Protein AF-A0AAW1XX38-F1 (afdb_monomer)

pLDDT: mean 85.13, std 12.2, range [37.0, 96.31]

Radius of gyration: 19.37 Å; Cα contacts (8 Å, |Δi|>4): 72; chains: 1; bounding box: 52×32×51 Å

Sequence (133 aa):
MAPELYMEKVKGMINLITESS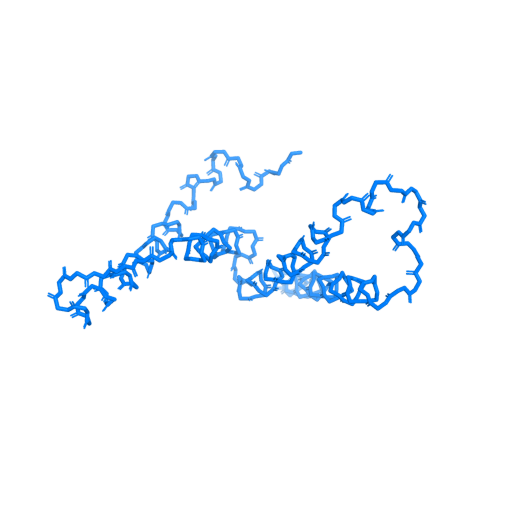NTLVDLWNSKIEAGKGVADIKIDYDMRRFSGDVISRACFGSSYTKGVQIFDKIRQLQEAMGRKAFVTGIPGIRHLPTKSNREAWALENEVASLILQLVKERQATGFGKTYCK

Secondary structure (DSSP, 8-state):
--GGGSHHHHHHTHHHHHHHHHHHHHHHHHHHHHTTT-----HHHHHHHHHHHHHHHHHHGGGHHHHHHHHHHHHHHHHHHHTTHHHHTSTTGGGS--HHHHHHHHHHHHHHHHHHHHHHHHHHHHHHHHS--

Structure (mmCIF, N/CA/C/O backbone):
data_AF-A0AAW1XX38-F1
#
_entry.id   AF-A0AAW1XX38-F1
#
loop_
_atom_site.group_PDB
_atom_site.id
_atom_site.type_symbol
_atom_site.label_atom_id
_atom_site.label_alt_id
_atom_site.label_comp_id
_atom_site.label_asym_id
_atom_site.label_entity_id
_atom_site.label_seq_id
_atom_site.pdbx_PDB_ins_code
_atom_site.Cartn_x
_atom_site.Cartn_y
_atom_site.Cartn_z
_atom_site.occupancy
_atom_site.B_iso_or_equiv
_atom_site.auth_seq_id
_atom_site.auth_comp_id
_atom_site.auth_asym_id
_atom_site.auth_atom_id
_atom_site.pdbx_PDB_model_num
ATOM 1 N N . MET A 1 1 ? -11.887 -15.977 10.851 1.00 51.44 1 MET A N 1
ATOM 2 C CA . MET A 1 1 ? -11.883 -15.820 9.377 1.00 51.44 1 MET A CA 1
ATOM 3 C C . MET A 1 1 ? -12.521 -14.479 9.037 1.00 51.44 1 MET A C 1
ATOM 5 O O . MET A 1 1 ? -13.363 -14.050 9.811 1.00 51.44 1 MET A O 1
ATOM 9 N N . ALA A 1 2 ? -12.062 -13.791 7.985 1.00 66.62 2 ALA A N 1
ATOM 10 C CA . ALA A 1 2 ? -12.401 -12.395 7.669 1.00 66.62 2 ALA A CA 1
ATOM 11 C C . ALA A 1 2 ? -13.831 -12.254 7.092 1.00 66.62 2 ALA A C 1
ATOM 13 O O . ALA A 1 2 ? -14.021 -12.567 5.916 1.00 66.62 2 ALA A O 1
ATOM 14 N N . PRO A 1 3 ? -14.828 -11.776 7.868 1.00 73.94 3 PRO A N 1
ATOM 15 C CA . PRO A 1 3 ? -16.236 -11.768 7.445 1.00 73.94 3 PRO A CA 1
ATOM 16 C C . PRO A 1 3 ? -16.510 -10.837 6.257 1.00 73.94 3 PRO A C 1
ATOM 18 O O . PRO A 1 3 ? -17.406 -11.089 5.458 1.00 73.94 3 PRO A O 1
ATOM 21 N N . GLU A 1 4 ? -15.697 -9.790 6.104 1.00 71.81 4 GLU A N 1
ATOM 22 C CA . GLU A 1 4 ? -15.776 -8.855 4.973 1.00 71.81 4 GLU A CA 1
ATOM 23 C C . GLU A 1 4 ? -15.373 -9.488 3.631 1.00 71.81 4 GLU A C 1
ATOM 25 O O . GLU A 1 4 ? -15.665 -8.933 2.578 1.00 71.81 4 GLU A O 1
ATOM 30 N N . LEU A 1 5 ? -14.740 -10.668 3.645 1.00 70.06 5 LEU A N 1
ATOM 31 C CA . LEU A 1 5 ? -14.330 -11.399 2.440 1.00 70.06 5 LEU A CA 1
ATOM 32 C C . LEU A 1 5 ? -15.266 -12.572 2.102 1.00 70.06 5 LEU A C 1
ATOM 34 O O . LEU A 1 5 ? -14.928 -13.421 1.279 1.00 70.06 5 LEU A O 1
ATOM 38 N N . TYR A 1 6 ? -16.441 -12.655 2.730 1.00 82.88 6 TYR A N 1
ATOM 39 C CA . TYR A 1 6 ? -17.441 -13.672 2.396 1.00 82.88 6 TYR A CA 1
ATOM 40 C C . TYR A 1 6 ? -18.107 -13.382 1.050 1.00 82.88 6 TYR A C 1
ATOM 42 O O . TYR A 1 6 ? -18.266 -12.225 0.670 1.00 82.88 6 TYR A O 1
ATOM 50 N N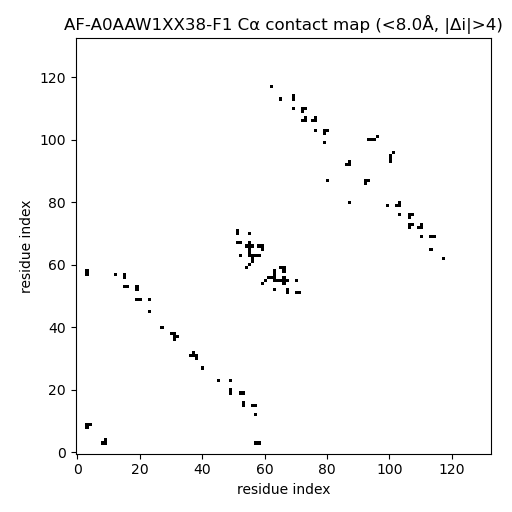 . MET A 1 7 ? -18.548 -14.426 0.337 1.00 79.44 7 MET A N 1
ATOM 51 C CA . MET A 1 7 ? -19.029 -14.284 -1.046 1.00 79.44 7 MET A CA 1
ATOM 52 C C . MET A 1 7 ? -20.160 -13.270 -1.225 1.00 79.44 7 MET A C 1
ATOM 54 O O . MET A 1 7 ? -20.216 -12.612 -2.258 1.00 79.44 7 MET A O 1
ATOM 58 N N . GLU A 1 8 ? -21.043 -13.109 -0.242 1.00 81.00 8 GLU A N 1
ATOM 59 C CA . GLU A 1 8 ? -22.100 -12.092 -0.294 1.00 81.00 8 GLU A CA 1
ATOM 60 C C . GLU A 1 8 ? -21.533 -10.668 -0.295 1.00 81.00 8 GLU A C 1
ATOM 62 O O . GLU A 1 8 ? -21.956 -9.828 -1.088 1.00 81.00 8 GLU A O 1
ATOM 67 N N . LYS A 1 9 ? -20.521 -10.413 0.542 1.00 76.81 9 LYS A N 1
ATOM 68 C CA . LYS A 1 9 ? -19.808 -9.133 0.600 1.00 76.81 9 LYS A CA 1
ATOM 69 C C . LYS A 1 9 ? -18.961 -8.919 -0.650 1.00 76.81 9 LYS A C 1
ATOM 71 O O . LYS A 1 9 ? -19.036 -7.853 -1.252 1.00 76.81 9 LYS A O 1
ATOM 76 N N . VAL A 1 10 ? -18.259 -9.958 -1.106 1.00 75.62 10 VAL A N 1
ATOM 77 C CA . VAL A 1 10 ? -17.448 -9.930 -2.334 1.00 75.62 10 VAL A CA 1
ATOM 78 C C . VAL A 1 10 ? -18.305 -9.626 -3.565 1.00 75.62 10 VAL A C 1
ATOM 80 O O . VAL A 1 10 ? -17.902 -8.812 -4.392 1.00 75.62 10 VAL A O 1
ATOM 83 N N . LYS A 1 11 ? -19.513 -10.199 -3.679 1.00 80.44 11 LYS A N 1
ATOM 84 C CA . LYS A 1 11 ? -20.461 -9.857 -4.758 1.00 80.44 11 LYS A CA 1
ATOM 85 C C . LYS A 1 11 ? -20.812 -8.368 -4.758 1.00 80.44 11 LYS A C 1
ATOM 87 O O . LYS A 1 11 ? -20.850 -7.758 -5.821 1.00 80.44 11 LYS A O 1
ATOM 92 N N . GLY A 1 12 ? -21.004 -7.771 -3.581 1.00 80.31 12 GLY A N 1
ATOM 93 C CA . GLY A 1 12 ? -21.228 -6.328 -3.437 1.00 80.31 12 GLY A CA 1
ATOM 94 C C . GLY A 1 12 ? -20.020 -5.461 -3.820 1.00 80.31 12 GLY A C 1
ATOM 95 O O . GLY A 1 12 ? -20.180 -4.275 -4.092 1.00 80.31 12 GLY A O 1
ATOM 96 N N . MET A 1 13 ? -18.822 -6.044 -3.879 1.00 83.00 13 MET A N 1
ATOM 97 C CA . MET A 1 13 ? -17.573 -5.350 -4.199 1.00 83.00 13 MET A CA 1
ATOM 98 C C . MET A 1 13 ? -17.161 -5.450 -5.673 1.00 83.00 13 MET A C 1
ATOM 100 O O . MET A 1 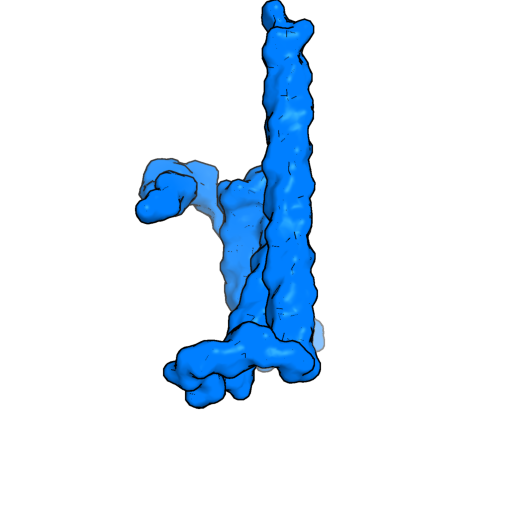13 ? -16.167 -4.833 -6.047 1.00 83.00 13 MET A O 1
ATOM 104 N N . ILE A 1 14 ? -17.896 -6.187 -6.519 1.00 86.38 14 ILE A N 1
ATOM 105 C CA . ILE A 1 14 ? -17.541 -6.398 -7.936 1.00 86.38 14 ILE A CA 1
ATOM 106 C C . ILE A 1 14 ? -17.269 -5.072 -8.651 1.00 86.38 14 ILE A C 1
ATOM 108 O O . ILE A 1 14 ? -16.249 -4.947 -9.315 1.00 86.38 14 ILE A O 1
ATOM 112 N N . ASN A 1 15 ? -18.114 -4.061 -8.440 1.00 88.50 15 ASN A N 1
ATOM 113 C CA . ASN A 1 15 ? -17.938 -2.751 -9.069 1.00 88.50 15 ASN A CA 1
ATOM 114 C C . ASN A 1 15 ? -16.603 -2.090 -8.689 1.00 88.50 15 ASN A C 1
ATOM 116 O O . ASN A 1 15 ? -15.950 -1.502 -9.546 1.00 88.50 15 ASN A O 1
ATOM 120 N N . LEU A 1 16 ? -16.172 -2.225 -7.428 1.00 87.75 16 LEU A N 1
ATOM 121 C CA . LEU A 1 16 ? -14.884 -1.699 -6.964 1.00 87.75 16 LEU A CA 1
ATOM 122 C C . LEU A 1 16 ? -13.726 -2.437 -7.636 1.00 87.75 16 LEU A C 1
ATOM 124 O O . LEU A 1 16 ? -12.773 -1.805 -8.076 1.00 87.75 16 LEU A O 1
ATOM 128 N N . ILE A 1 17 ? -13.828 -3.765 -7.743 1.00 88.94 17 ILE A N 1
ATOM 129 C CA . ILE A 1 17 ? -12.823 -4.594 -8.417 1.00 88.94 17 ILE A CA 1
ATOM 130 C C . ILE A 1 17 ? -12.720 -4.186 -9.888 1.00 88.94 17 ILE A C 1
ATOM 132 O O . ILE A 1 17 ? -11.616 -3.959 -10.375 1.00 88.94 17 ILE A O 1
ATOM 136 N N . THR A 1 18 ? -13.854 -4.036 -10.576 1.00 91.81 18 THR A N 1
ATOM 137 C CA . THR A 1 18 ? -13.907 -3.603 -11.977 1.00 91.81 18 THR A CA 1
ATOM 138 C C . THR A 1 18 ? -13.278 -2.225 -12.170 1.00 91.81 18 THR A C 1
ATOM 140 O O . THR A 1 18 ? -12.477 -2.053 -13.084 1.00 91.81 18 THR A O 1
ATOM 143 N N . GLU A 1 19 ? -13.576 -1.255 -11.304 1.00 89.81 19 GLU A N 1
ATOM 144 C CA . GLU A 1 19 ? -12.987 0.089 -11.377 1.00 89.81 19 GLU A CA 1
ATOM 145 C C . GLU A 1 19 ? -11.457 0.058 -11.205 1.00 89.81 19 GLU A C 1
ATOM 147 O O . GLU A 1 19 ? -10.716 0.647 -12.002 1.00 89.81 19 GLU A O 1
ATOM 152 N N . SER A 1 20 ? -10.967 -0.685 -10.208 1.00 89.31 20 SER A N 1
ATOM 153 C CA . SER A 1 20 ? -9.531 -0.886 -9.996 1.00 89.31 20 SER A CA 1
ATOM 154 C C . SER A 1 20 ? -8.876 -1.609 -11.183 1.00 89.31 20 SER A C 1
ATOM 156 O O . SER A 1 20 ? -7.747 -1.281 -11.553 1.00 89.31 20 SER A O 1
ATOM 158 N N . SER A 1 21 ? -9.567 -2.571 -11.807 1.00 92.69 21 SER A N 1
ATOM 159 C CA . SER A 1 21 ? -9.065 -3.311 -12.972 1.00 92.69 21 SER A CA 1
ATOM 160 C C . SER A 1 21 ? -8.985 -2.432 -14.215 1.00 92.69 21 SER A C 1
ATOM 162 O O . SER A 1 21 ? -7.977 -2.484 -14.914 1.00 92.69 21 SER A O 1
ATOM 164 N N . ASN A 1 22 ? -9.988 -1.586 -14.461 1.00 94.62 22 ASN A N 1
ATOM 165 C CA . ASN A 1 22 ? -9.965 -0.634 -15.573 1.00 94.62 22 ASN A CA 1
ATOM 166 C C . ASN A 1 22 ? -8.776 0.322 -15.442 1.00 94.62 22 ASN A C 1
ATOM 168 O O . ASN A 1 22 ? -8.000 0.461 -16.378 1.00 94.62 22 ASN A O 1
ATOM 172 N N . THR A 1 23 ? -8.538 0.859 -14.239 1.00 92.31 23 THR A N 1
ATOM 173 C CA . THR A 1 23 ? -7.378 1.729 -13.969 1.00 92.31 23 THR A CA 1
ATOM 174 C C . THR A 1 23 ? -6.042 1.042 -14.296 1.00 92.31 23 THR A C 1
ATOM 176 O O . THR A 1 23 ? -5.113 1.675 -14.801 1.00 92.31 23 THR A O 1
ATOM 179 N N . LEU A 1 24 ? -5.921 -0.258 -14.003 1.00 94.44 24 LEU A N 1
ATOM 180 C CA . LEU A 1 24 ? -4.732 -1.048 -14.327 1.00 94.44 24 LEU A CA 1
ATOM 181 C C . LEU A 1 24 ? -4.577 -1.259 -15.842 1.00 94.44 24 LEU A C 1
ATOM 183 O O . LEU A 1 24 ? -3.478 -1.104 -16.373 1.00 94.44 24 LEU A O 1
ATOM 187 N N . VAL A 1 25 ? -5.667 -1.598 -16.531 1.00 95.38 25 VAL A N 1
ATOM 188 C CA . VAL A 1 25 ? -5.680 -1.794 -17.987 1.00 95.38 25 VAL A CA 1
ATOM 189 C C . VAL A 1 25 ? -5.347 -0.492 -18.713 1.00 95.38 25 VAL A C 1
ATOM 191 O O . VAL A 1 25 ? -4.503 -0.501 -19.604 1.00 95.38 25 VAL A O 1
ATOM 194 N N . ASP A 1 26 ? -5.908 0.635 -18.281 1.00 95.50 26 ASP A N 1
ATOM 195 C CA . ASP A 1 26 ? -5.620 1.958 -18.842 1.00 95.50 26 ASP A CA 1
ATOM 196 C C . ASP A 1 26 ? -4.141 2.339 -18.658 1.00 95.50 26 ASP A C 1
ATOM 198 O O . ASP A 1 26 ? -3.489 2.848 -19.576 1.00 95.50 26 ASP A O 1
ATOM 202 N N . LEU A 1 27 ? -3.559 2.019 -17.495 1.00 93.81 27 LEU A N 1
ATOM 203 C CA . LEU A 1 27 ? -2.126 2.193 -17.253 1.00 93.81 27 LEU A CA 1
ATOM 204 C C . LEU A 1 27 ? -1.282 1.364 -18.231 1.00 93.81 27 LEU A C 1
ATOM 206 O O . LEU A 1 27 ? -0.263 1.846 -18.721 1.00 93.81 27 LEU A O 1
ATOM 210 N N . TRP A 1 28 ? -1.663 0.122 -18.514 1.00 95.38 28 TRP A N 1
ATOM 211 C CA . TRP A 1 28 ? -0.931 -0.716 -19.466 1.00 95.38 28 TRP A CA 1
ATOM 212 C C . TRP A 1 28 ? -1.120 -0.261 -20.911 1.00 95.38 28 TRP A C 1
ATOM 214 O O . TRP A 1 28 ? -0.131 -0.175 -21.637 1.00 95.38 28 TRP A O 1
ATOM 224 N N . ASN A 1 29 ? -2.336 0.121 -21.302 1.00 95.25 29 ASN A N 1
ATOM 225 C CA . ASN A 1 29 ? -2.620 0.682 -22.622 1.00 95.25 29 ASN A CA 1
ATOM 226 C C . ASN A 1 29 ? -1.785 1.940 -22.879 1.00 95.25 29 ASN A C 1
ATOM 228 O O . ASN A 1 29 ? -1.112 2.020 -23.903 1.00 95.25 29 ASN A O 1
ATOM 232 N N . SER A 1 30 ? -1.707 2.862 -21.914 1.00 94.94 30 SER A N 1
ATOM 233 C CA . SER A 1 30 ? -0.876 4.068 -22.062 1.00 94.94 30 SER A CA 1
ATOM 234 C C . SER A 1 30 ? 0.621 3.757 -22.214 1.00 94.94 30 SER A C 1
ATOM 236 O O . SER A 1 30 ? 1.311 4.406 -23.002 1.00 94.94 30 SER A O 1
ATOM 238 N N . LYS A 1 31 ? 1.140 2.728 -21.524 1.00 94.00 31 LYS A N 1
ATOM 239 C CA . LYS A 1 31 ? 2.523 2.249 -21.714 1.00 94.00 31 LYS A CA 1
ATOM 240 C C . LYS A 1 31 ? 2.730 1.677 -23.123 1.00 94.00 31 LYS A C 1
ATOM 242 O O . LYS A 1 31 ? 3.763 1.942 -23.735 1.00 94.00 31 LYS A O 1
ATOM 247 N N . ILE A 1 32 ? 1.763 0.916 -23.637 1.00 95.38 32 ILE A N 1
ATOM 248 C CA . ILE A 1 32 ? 1.800 0.320 -24.983 1.00 95.38 32 ILE A CA 1
ATOM 249 C C . ILE A 1 32 ? 1.767 1.406 -26.062 1.00 95.38 32 ILE A C 1
ATOM 251 O O . ILE A 1 32 ? 2.571 1.372 -26.994 1.00 95.38 32 ILE A O 1
ATOM 255 N N . GLU A 1 33 ? 0.880 2.390 -25.926 1.00 94.88 33 GLU A N 1
ATOM 256 C CA . GLU A 1 33 ? 0.775 3.527 -26.845 1.00 94.88 33 GLU A CA 1
ATOM 257 C C . GLU A 1 33 ? 2.077 4.334 -26.882 1.00 94.88 33 GLU A C 1
ATOM 259 O O . GLU A 1 33 ? 2.616 4.596 -27.961 1.00 94.88 33 GLU A O 1
ATOM 264 N N . ALA A 1 34 ? 2.650 4.639 -25.713 1.00 93.12 34 ALA A N 1
ATOM 265 C CA . ALA A 1 34 ? 3.952 5.300 -25.611 1.00 93.12 34 ALA A CA 1
ATOM 266 C C . ALA A 1 34 ? 5.085 4.479 -26.261 1.00 93.12 34 ALA A C 1
ATOM 268 O O . ALA A 1 34 ? 6.022 5.044 -26.827 1.00 93.12 34 ALA A O 1
ATOM 269 N N . GLY A 1 35 ? 4.979 3.148 -26.222 1.00 91.81 35 GLY A N 1
ATOM 270 C CA . GLY A 1 35 ? 5.896 2.198 -26.852 1.00 91.81 35 GLY A CA 1
ATOM 271 C C . GLY A 1 35 ? 5.647 1.939 -28.343 1.00 91.81 35 GLY A C 1
ATOM 272 O O . GLY A 1 35 ? 6.223 1.006 -28.898 1.00 91.81 35 GLY A O 1
ATOM 273 N N . LYS A 1 36 ? 4.806 2.738 -29.018 1.00 91.62 36 LYS A N 1
ATOM 274 C CA . LYS A 1 36 ? 4.428 2.551 -30.436 1.00 91.62 36 LYS A CA 1
ATOM 275 C C . LYS A 1 36 ? 3.757 1.197 -30.714 1.00 91.62 36 LYS A C 1
ATOM 277 O O . LYS A 1 36 ? 3.982 0.590 -31.759 1.00 91.62 36 LYS A O 1
ATOM 282 N N . GLY A 1 37 ? 2.928 0.731 -29.784 1.00 90.06 37 GLY A N 1
ATOM 283 C CA . GLY A 1 37 ? 2.141 -0.497 -29.923 1.00 90.06 37 GLY A CA 1
ATOM 284 C C . GLY A 1 37 ? 2.753 -1.731 -29.260 1.00 90.06 37 GLY A C 1
ATOM 285 O O . GLY A 1 37 ? 2.114 -2.780 -29.259 1.00 90.06 37 GLY A O 1
ATOM 286 N N . VAL A 1 38 ? 3.946 -1.627 -28.659 1.00 90.75 38 VAL A N 1
ATOM 287 C CA . VAL A 1 38 ? 4.572 -2.713 -27.886 1.00 90.75 38 VAL A CA 1
ATOM 288 C C . VAL A 1 38 ? 5.237 -2.143 -26.633 1.00 90.75 38 VAL A C 1
ATOM 290 O O . VAL A 1 38 ? 5.971 -1.163 -26.708 1.00 90.75 38 VAL A O 1
ATOM 293 N N . ALA A 1 39 ? 5.020 -2.775 -25.478 1.00 92.38 39 ALA A N 1
ATOM 294 C CA . ALA A 1 39 ? 5.700 -2.428 -24.233 1.00 92.38 39 ALA A CA 1
ATOM 295 C C . ALA A 1 39 ? 6.080 -3.684 -23.441 1.00 92.38 39 ALA A C 1
ATOM 297 O O . ALA A 1 39 ? 5.297 -4.628 -23.355 1.00 92.38 39 ALA A O 1
ATOM 298 N N . ASP A 1 40 ? 7.264 -3.665 -22.826 1.00 91.44 40 ASP A N 1
ATOM 299 C CA . ASP A 1 40 ? 7.651 -4.637 -21.804 1.00 91.44 40 ASP A CA 1
ATOM 300 C C . ASP A 1 40 ? 7.160 -4.140 -20.435 1.00 91.44 40 ASP A C 1
ATOM 302 O O . ASP A 1 40 ? 7.509 -3.040 -19.989 1.00 91.44 40 ASP A O 1
ATOM 306 N N . ILE A 1 41 ? 6.290 -4.917 -19.788 1.00 89.81 41 ILE A N 1
ATOM 307 C CA . ILE A 1 41 ? 5.597 -4.520 -18.562 1.00 89.81 41 ILE A CA 1
ATOM 308 C C . ILE A 1 41 ? 5.942 -5.493 -17.440 1.00 89.81 41 ILE A C 1
ATOM 310 O O . ILE A 1 41 ? 5.516 -6.648 -17.415 1.00 89.81 41 ILE A O 1
ATOM 314 N N . LYS A 1 42 ? 6.634 -4.985 -16.418 1.00 89.62 42 LYS A N 1
ATOM 315 C CA . LYS A 1 42 ? 6.852 -5.717 -15.169 1.00 89.62 42 LYS A CA 1
ATOM 316 C C . LYS A 1 42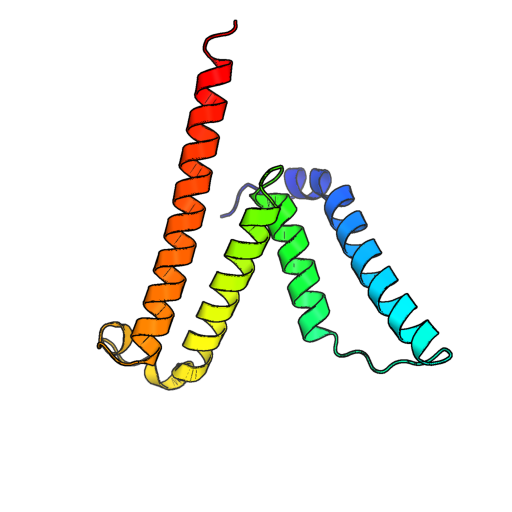 ? 5.572 -5.739 -14.324 1.00 89.62 42 LYS A C 1
ATOM 318 O O . LYS A 1 42 ? 5.308 -4.812 -13.561 1.00 89.62 42 LYS A O 1
ATOM 323 N N . ILE A 1 43 ? 4.815 -6.832 -14.417 1.00 91.94 43 ILE A N 1
ATOM 324 C CA . ILE A 1 43 ? 3.481 -6.954 -13.802 1.00 91.94 43 ILE A CA 1
ATOM 325 C C . ILE A 1 43 ? 3.471 -7.011 -12.266 1.00 91.94 43 ILE A C 1
ATOM 327 O O . ILE A 1 43 ? 2.456 -6.689 -11.661 1.00 91.94 43 ILE A O 1
ATOM 331 N N . ASP A 1 44 ? 4.568 -7.415 -11.614 1.00 90.06 44 ASP A N 1
ATOM 332 C CA . ASP A 1 44 ? 4.582 -7.673 -10.161 1.00 90.06 44 ASP A CA 1
ATOM 333 C C . ASP A 1 44 ? 4.206 -6.429 -9.340 1.00 90.06 44 ASP A C 1
ATOM 335 O O . ASP A 1 44 ? 3.362 -6.498 -8.446 1.00 90.06 44 ASP A O 1
ATOM 339 N N . TYR A 1 45 ? 4.780 -5.270 -9.675 1.00 87.44 45 TYR A N 1
ATOM 340 C CA . TYR A 1 45 ? 4.462 -4.022 -8.982 1.00 87.44 45 TYR A CA 1
ATOM 341 C C . TYR A 1 45 ? 3.007 -3.603 -9.222 1.00 87.44 45 TYR A C 1
ATOM 343 O O . TYR A 1 45 ? 2.299 -3.256 -8.275 1.00 87.44 45 TYR A O 1
ATOM 351 N N . ASP A 1 46 ? 2.561 -3.686 -10.474 1.00 91.25 46 ASP A N 1
ATOM 352 C CA . ASP A 1 46 ? 1.233 -3.252 -10.894 1.00 91.25 46 ASP A CA 1
ATOM 353 C C . ASP A 1 46 ? 0.132 -4.140 -10.271 1.00 91.25 46 ASP A C 1
ATOM 355 O O . ASP A 1 46 ? -0.845 -3.624 -9.727 1.00 91.25 46 ASP A O 1
ATOM 359 N N . MET A 1 47 ? 0.333 -5.461 -10.216 1.00 92.31 47 MET A N 1
ATOM 360 C CA . MET A 1 47 ? -0.592 -6.409 -9.574 1.00 92.31 47 MET A CA 1
ATOM 361 C C . MET A 1 47 ? -0.637 -6.255 -8.051 1.00 92.31 47 MET A C 1
ATOM 363 O O . MET A 1 47 ? -1.710 -6.356 -7.444 1.00 92.31 47 MET A O 1
ATOM 367 N N . ARG A 1 48 ? 0.507 -5.972 -7.411 1.00 89.75 48 ARG A N 1
ATOM 368 C CA . ARG A 1 48 ? 0.548 -5.650 -5.974 1.00 89.75 48 ARG A CA 1
ATOM 369 C C . ARG A 1 48 ? -0.211 -4.362 -5.676 1.00 89.75 48 ARG A C 1
ATOM 371 O O . ARG A 1 48 ? -0.966 -4.322 -4.706 1.00 89.75 48 ARG A O 1
ATOM 378 N N . ARG A 1 49 ? -0.041 -3.330 -6.508 1.00 89.44 49 ARG A N 1
ATOM 379 C CA . ARG A 1 49 ? -0.768 -2.061 -6.380 1.00 89.44 49 ARG A CA 1
ATOM 380 C C . ARG A 1 49 ? -2.272 -2.255 -6.574 1.00 89.44 49 ARG A C 1
ATOM 382 O O . ARG A 1 49 ? -3.040 -1.770 -5.751 1.00 89.44 49 ARG A O 1
ATOM 389 N N . PHE A 1 50 ? -2.678 -2.996 -7.604 1.00 91.81 50 PHE A N 1
ATOM 390 C CA . PHE A 1 50 ? -4.079 -3.332 -7.867 1.00 91.81 50 PHE A CA 1
ATOM 391 C C . PHE A 1 50 ? -4.723 -4.059 -6.680 1.00 91.81 50 PHE A C 1
ATOM 393 O O . PHE A 1 50 ? -5.761 -3.632 -6.180 1.00 91.81 50 PHE A O 1
ATOM 400 N N . SER A 1 51 ? -4.070 -5.102 -6.164 1.00 90.44 51 SER A N 1
ATOM 401 C CA . SER A 1 51 ? -4.576 -5.854 -5.009 1.00 90.44 51 SER A CA 1
ATOM 402 C C . SER A 1 51 ? -4.689 -4.971 -3.763 1.00 90.44 51 SER A C 1
ATOM 404 O O . SER A 1 51 ? -5.673 -5.053 -3.029 1.00 90.44 51 SER A O 1
ATOM 406 N N . GLY A 1 52 ? -3.704 -4.093 -3.545 1.00 90.06 52 GLY A N 1
ATOM 407 C CA . GLY A 1 52 ? -3.724 -3.113 -2.464 1.00 90.06 52 GLY A CA 1
ATOM 408 C C . GLY A 1 52 ? -4.893 -2.134 -2.574 1.00 90.06 52 GLY A C 1
ATOM 409 O O . GLY A 1 52 ? -5.544 -1.870 -1.567 1.00 90.06 52 GLY A O 1
ATOM 410 N N . ASP A 1 53 ? -5.206 -1.642 -3.775 1.00 89.75 53 ASP A N 1
ATOM 411 C CA . ASP A 1 53 ? -6.352 -0.754 -4.015 1.00 89.75 53 ASP A CA 1
ATOM 412 C C . ASP A 1 53 ? -7.685 -1.467 -3.745 1.00 89.75 53 ASP A C 1
ATOM 414 O O . ASP A 1 53 ? -8.510 -0.963 -2.981 1.00 89.75 53 ASP A O 1
ATOM 418 N N . VAL A 1 54 ? -7.850 -2.689 -4.264 1.00 89.25 54 VAL A N 1
ATOM 419 C CA . VAL A 1 54 ? -9.050 -3.510 -4.035 1.00 89.25 54 VAL A CA 1
ATOM 420 C C . VAL A 1 54 ? -9.262 -3.766 -2.544 1.00 89.25 54 VAL A C 1
ATOM 422 O O . VAL A 1 54 ? -10.339 -3.480 -2.022 1.00 89.25 54 VAL A O 1
ATOM 425 N N . ILE A 1 55 ? -8.240 -4.252 -1.830 1.00 87.12 55 ILE A N 1
ATOM 426 C CA . ILE A 1 55 ? -8.322 -4.513 -0.383 1.00 87.12 55 ILE A CA 1
ATOM 427 C C . ILE A 1 55 ? -8.594 -3.214 0.383 1.00 87.12 55 ILE A C 1
ATOM 429 O O . ILE A 1 55 ? -9.359 -3.209 1.349 1.00 87.12 55 ILE A O 1
ATOM 433 N N . SER A 1 56 ? -8.003 -2.100 -0.048 1.00 89.62 56 SER A N 1
ATOM 434 C CA . SER A 1 56 ? -8.198 -0.809 0.610 1.00 89.62 56 SER A CA 1
ATOM 435 C C . SER A 1 56 ? -9.639 -0.323 0.487 1.00 89.62 56 SER A C 1
ATOM 437 O O . SER A 1 56 ? -10.252 0.057 1.486 1.00 89.62 56 SER A O 1
ATOM 439 N N . ARG A 1 57 ? -10.213 -0.390 -0.715 1.00 87.06 57 ARG A N 1
ATOM 440 C CA . ARG A 1 57 ? -11.618 -0.044 -0.970 1.00 87.06 57 ARG A CA 1
ATOM 441 C C . ARG A 1 57 ? -12.569 -0.995 -0.238 1.00 87.06 57 ARG A C 1
ATOM 443 O O . ARG A 1 57 ? -13.531 -0.534 0.370 1.00 87.06 57 ARG A O 1
ATOM 450 N N . ALA A 1 58 ? -12.252 -2.289 -0.218 1.00 83.50 58 ALA A N 1
ATOM 451 C CA . ALA A 1 58 ? -13.021 -3.327 0.467 1.00 83.50 58 ALA A CA 1
ATOM 452 C C . ALA A 1 58 ? -13.103 -3.123 1.986 1.00 83.50 58 ALA A C 1
ATOM 454 O O . ALA A 1 58 ? -14.184 -3.066 2.564 1.00 83.50 58 ALA A O 1
ATOM 455 N N . CYS A 1 59 ? -11.944 -3.020 2.640 1.00 81.12 59 CYS A N 1
ATOM 456 C CA . CYS A 1 59 ? -11.839 -3.052 4.098 1.00 81.12 59 CYS A CA 1
ATOM 457 C C . CYS A 1 59 ? -12.020 -1.667 4.738 1.00 81.12 59 CYS A C 1
ATOM 459 O O . CYS A 1 59 ? -12.414 -1.555 5.906 1.00 81.12 59 CYS A O 1
ATOM 461 N N . PHE A 1 60 ? -11.700 -0.597 4.002 1.00 83.25 60 PHE A N 1
ATOM 462 C CA . PHE A 1 60 ? -11.687 0.761 4.544 1.00 83.25 60 PHE A CA 1
ATOM 463 C C . PHE A 1 60 ? -12.755 1.681 3.949 1.00 83.25 60 PHE A C 1
ATOM 465 O O . PHE A 1 60 ? -13.011 2.727 4.549 1.00 83.25 60 PHE A O 1
ATOM 472 N N . GLY A 1 61 ? -13.427 1.291 2.859 1.00 83.75 61 GLY A N 1
ATOM 473 C CA . GLY A 1 61 ? -14.555 2.029 2.285 1.00 83.75 61 GLY A CA 1
ATOM 474 C C . GLY A 1 61 ? -14.200 3.487 1.988 1.00 83.75 61 GLY A C 1
ATOM 475 O O . GLY A 1 61 ? -13.247 3.769 1.269 1.00 83.75 61 GLY A O 1
ATOM 476 N N . SER A 1 62 ? -14.918 4.435 2.595 1.00 84.75 62 SER A N 1
ATOM 477 C CA . SER A 1 62 ? -14.651 5.876 2.443 1.00 84.75 62 SER A CA 1
ATOM 478 C C . SER A 1 62 ? -13.265 6.316 2.930 1.00 84.75 62 SER A C 1
ATOM 480 O O . SER A 1 62 ? -12.785 7.375 2.537 1.00 84.75 62 SER A O 1
ATOM 482 N N . SER A 1 63 ? -12.591 5.506 3.747 1.00 87.44 63 SER A N 1
ATOM 483 C CA . SER A 1 63 ? -11.225 5.753 4.215 1.00 87.44 63 SER A CA 1
ATOM 484 C C . SER A 1 63 ? -10.168 4.968 3.424 1.00 87.44 63 SER A C 1
ATOM 486 O O . SER A 1 63 ? -9.073 4.729 3.939 1.00 87.44 63 SER A O 1
ATOM 488 N N . TYR A 1 64 ? -10.467 4.550 2.185 1.00 87.88 64 TYR A N 1
ATOM 489 C CA . TYR A 1 64 ? -9.565 3.730 1.362 1.00 87.88 64 TYR A CA 1
ATOM 490 C C . TYR A 1 64 ? -8.175 4.346 1.174 1.00 87.88 64 TYR A C 1
ATOM 492 O O . TYR A 1 64 ? -7.195 3.613 1.184 1.00 87.88 64 TYR A O 1
ATOM 500 N N . THR A 1 65 ? -8.046 5.672 1.088 1.00 90.06 65 THR A N 1
ATOM 501 C CA . THR A 1 65 ? -6.743 6.349 0.942 1.00 90.06 65 THR A CA 1
ATOM 502 C C . THR A 1 65 ? -5.795 6.062 2.109 1.00 90.06 65 THR A C 1
ATOM 504 O O . THR A 1 65 ? -4.591 5.902 1.908 1.00 90.06 65 THR A O 1
ATOM 507 N N . LYS A 1 66 ? -6.327 5.933 3.329 1.00 90.69 66 LYS A N 1
ATOM 508 C CA . LYS A 1 66 ? -5.567 5.486 4.505 1.00 90.69 66 LYS A CA 1
ATOM 509 C C . LYS A 1 66 ? -5.307 3.984 4.472 1.00 90.69 66 LYS A C 1
ATOM 511 O O . LYS A 1 66 ? -4.234 3.552 4.876 1.00 90.69 66 LYS A O 1
ATOM 516 N N . GLY A 1 67 ? -6.251 3.204 3.945 1.00 90.88 67 GLY A N 1
ATOM 517 C CA . GLY A 1 67 ? -6.060 1.780 3.662 1.00 90.88 67 GLY A CA 1
ATOM 518 C C . GLY A 1 67 ? -4.862 1.523 2.744 1.00 90.88 67 GLY A C 1
ATOM 519 O O . GLY A 1 67 ? -4.019 0.689 3.067 1.00 90.88 67 GLY A O 1
ATOM 520 N N . VAL A 1 68 ? -4.724 2.315 1.675 1.00 91.31 68 VAL A N 1
ATOM 521 C CA . VAL A 1 68 ? -3.600 2.234 0.729 1.00 91.31 68 VAL A CA 1
ATOM 522 C C . VAL A 1 68 ? -2.278 2.494 1.451 1.00 91.31 68 VAL A C 1
ATOM 524 O O . VAL A 1 68 ? -1.325 1.736 1.284 1.00 9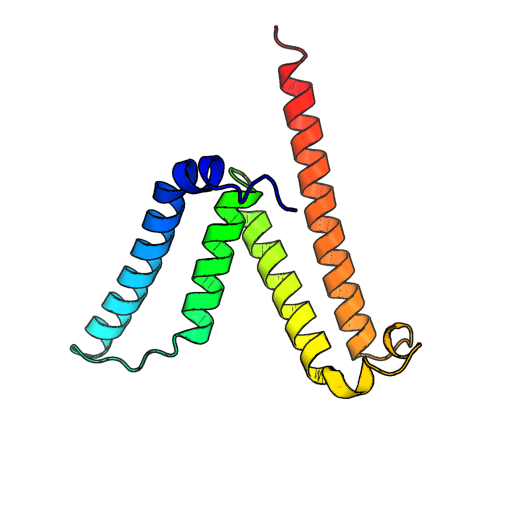1.31 68 VAL A O 1
ATOM 527 N N . GLN A 1 69 ? -2.229 3.517 2.311 1.00 93.12 69 GLN A N 1
ATOM 528 C CA . GLN A 1 69 ? -1.042 3.827 3.118 1.00 93.12 69 GLN A CA 1
ATOM 529 C C . GLN A 1 69 ? -0.698 2.708 4.108 1.00 93.12 69 GLN A C 1
ATOM 531 O O . GLN A 1 69 ? 0.473 2.370 4.274 1.00 93.12 69 GLN A O 1
ATOM 536 N N . ILE A 1 70 ? -1.703 2.115 4.758 1.00 93.88 70 ILE A N 1
ATOM 537 C CA . ILE A 1 70 ? -1.511 0.978 5.666 1.00 93.88 70 ILE A CA 1
ATOM 538 C C . ILE A 1 70 ? -0.942 -0.217 4.900 1.00 93.88 70 ILE A C 1
ATOM 540 O O . ILE A 1 70 ? 0.041 -0.811 5.341 1.00 93.88 70 ILE A O 1
ATOM 544 N N . PHE A 1 71 ? -1.526 -0.558 3.750 1.00 91.94 71 PHE A N 1
ATOM 545 C CA . PHE A 1 71 ? -1.087 -1.692 2.943 1.00 91.94 71 PHE A CA 1
ATOM 546 C C . PHE A 1 71 ? 0.349 -1.510 2.436 1.00 91.94 71 PHE A C 1
ATOM 548 O O . PHE A 1 71 ? 1.144 -2.449 2.497 1.00 91.94 71 PHE A O 1
ATOM 555 N N . ASP A 1 72 ? 0.714 -0.298 2.015 1.00 91.62 72 ASP A N 1
ATOM 556 C CA . ASP A 1 72 ? 2.081 0.024 1.602 1.00 91.62 72 ASP A CA 1
ATOM 557 C C . ASP A 1 72 ? 3.092 -0.149 2.750 1.00 91.62 72 ASP A C 1
ATOM 559 O O . ASP A 1 72 ? 4.119 -0.809 2.584 1.00 91.62 72 ASP A O 1
ATOM 563 N N . LYS A 1 73 ? 2.777 0.334 3.958 1.00 93.94 73 LYS A N 1
ATOM 564 C CA . LYS A 1 73 ? 3.650 0.148 5.132 1.00 93.94 73 LYS A CA 1
ATOM 565 C C . LYS A 1 73 ? 3.762 -1.313 5.565 1.00 93.94 73 LYS A C 1
ATOM 567 O O . LYS A 1 73 ? 4.859 -1.772 5.881 1.00 93.94 73 LYS A O 1
ATOM 572 N N . ILE A 1 74 ? 2.659 -2.068 5.533 1.00 93.06 74 ILE A N 1
ATOM 573 C CA . ILE A 1 74 ? 2.671 -3.519 5.789 1.00 93.06 74 ILE A CA 1
ATOM 574 C C . ILE A 1 74 ? 3.577 -4.224 4.777 1.00 93.06 74 ILE A C 1
ATOM 576 O O . ILE A 1 74 ? 4.346 -5.108 5.154 1.00 93.06 74 ILE A O 1
ATOM 580 N N . ARG A 1 75 ? 3.539 -3.821 3.506 1.00 90.50 75 ARG A N 1
ATOM 581 C CA . ARG A 1 75 ? 4.424 -4.366 2.475 1.00 90.50 75 ARG A CA 1
ATOM 582 C C . ARG A 1 75 ? 5.891 -4.054 2.766 1.00 90.50 75 ARG A C 1
ATOM 584 O O . ARG A 1 75 ? 6.713 -4.966 2.725 1.00 90.50 75 ARG A O 1
ATOM 591 N N . GLN A 1 76 ? 6.226 -2.806 3.089 1.00 92.06 76 GLN A N 1
ATOM 592 C CA . GLN A 1 76 ? 7.597 -2.432 3.458 1.00 92.06 76 GLN A CA 1
ATOM 593 C C . GLN A 1 76 ? 8.096 -3.258 4.653 1.00 92.06 76 GLN A C 1
ATOM 595 O O . GLN A 1 76 ? 9.239 -3.725 4.664 1.00 92.06 76 GLN A O 1
ATOM 600 N N . LEU A 1 77 ? 7.217 -3.512 5.627 1.00 91.56 77 LEU A N 1
ATOM 601 C CA . LEU A 1 77 ? 7.508 -4.371 6.771 1.00 91.56 77 LEU A CA 1
ATOM 602 C C . LEU A 1 77 ? 7.754 -5.824 6.335 1.00 91.56 77 LEU A C 1
ATOM 604 O O . LEU A 1 77 ? 8.753 -6.420 6.735 1.00 91.56 77 LEU A O 1
ATOM 608 N N . GLN A 1 78 ? 6.902 -6.388 5.475 1.00 89.62 78 GLN A N 1
ATOM 609 C CA . GLN A 1 78 ? 7.081 -7.734 4.917 1.00 89.62 78 GLN A CA 1
ATOM 610 C C . GLN A 1 78 ? 8.394 -7.870 4.136 1.00 89.62 78 GLN A C 1
ATOM 612 O O . GLN A 1 78 ? 9.100 -8.861 4.304 1.00 89.62 78 GLN A O 1
ATOM 617 N N . GLU A 1 79 ? 8.768 -6.875 3.332 1.00 88.50 79 GLU A N 1
ATOM 618 C CA . GLU A 1 79 ? 10.034 -6.859 2.589 1.00 88.50 79 GLU A CA 1
ATOM 619 C C . GLU A 1 79 ? 11.247 -6.741 3.535 1.00 88.50 79 GLU A C 1
ATOM 621 O O . GLU A 1 79 ? 12.272 -7.404 3.342 1.00 88.50 79 GLU A O 1
ATOM 626 N N . ALA A 1 80 ? 11.146 -5.943 4.602 1.00 85.19 80 ALA A N 1
ATOM 627 C CA . ALA A 1 80 ? 12.172 -5.857 5.642 1.00 85.19 80 ALA A CA 1
ATOM 628 C C . ALA A 1 80 ? 12.340 -7.173 6.420 1.00 85.19 80 ALA A C 1
ATOM 630 O O . ALA A 1 80 ? 13.472 -7.580 6.695 1.00 85.19 80 ALA A O 1
ATOM 631 N N . MET A 1 81 ? 11.241 -7.860 6.734 1.00 83.19 81 MET A N 1
ATOM 632 C CA . MET A 1 81 ? 11.267 -9.166 7.399 1.00 83.19 81 MET A CA 1
ATOM 633 C C . MET A 1 81 ? 11.756 -10.278 6.465 1.00 83.19 81 MET A C 1
ATOM 635 O O . MET A 1 81 ? 12.568 -11.103 6.875 1.00 83.19 81 MET A O 1
ATOM 639 N N . GLY A 1 82 ? 11.334 -10.271 5.198 1.00 83.31 82 GLY A N 1
ATOM 640 C CA . GLY A 1 82 ? 11.721 -11.265 4.194 1.00 83.31 82 GLY A CA 1
ATOM 641 C C . GLY A 1 82 ? 13.225 -11.277 3.915 1.00 83.31 82 GLY A C 1
ATOM 642 O O . GLY A 1 82 ? 13.824 -12.346 3.825 1.00 83.31 82 GLY A O 1
ATOM 643 N N . ARG A 1 83 ? 13.876 -10.103 3.911 1.00 79.50 83 ARG A N 1
ATOM 644 C CA . ARG A 1 83 ? 15.350 -9.984 3.835 1.00 79.50 83 ARG A CA 1
ATOM 645 C C . ARG A 1 83 ? 16.084 -10.694 4.977 1.00 79.50 83 ARG A C 1
ATOM 647 O O . ARG A 1 83 ? 17.274 -10.968 4.862 1.00 79.50 83 ARG A O 1
ATOM 654 N N . LYS A 1 84 ? 15.390 -10.990 6.076 1.00 74.31 84 LYS A N 1
ATOM 655 C CA . LYS A 1 84 ? 15.928 -11.652 7.265 1.00 74.31 84 LYS A CA 1
ATOM 656 C C . LYS A 1 84 ? 15.360 -13.047 7.483 1.00 74.31 84 LYS A C 1
ATOM 658 O O . LYS A 1 84 ? 15.553 -13.565 8.576 1.00 74.31 84 LYS A O 1
ATOM 663 N N . ALA A 1 85 ? 14.706 -13.664 6.496 1.00 70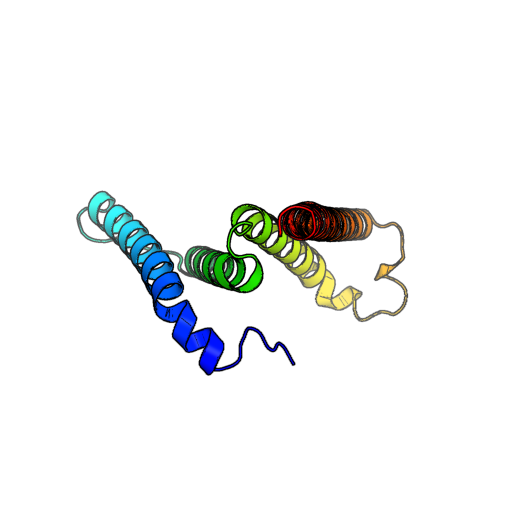.38 85 ALA A N 1
ATOM 664 C CA . ALA A 1 85 ? 14.002 -14.940 6.670 1.00 70.38 85 ALA A CA 1
ATOM 665 C C . ALA A 1 85 ? 14.837 -16.017 7.403 1.00 70.38 85 ALA A C 1
ATOM 667 O O . ALA A 1 85 ? 14.325 -16.739 8.256 1.00 70.38 85 ALA A O 1
ATOM 668 N N . PHE A 1 86 ? 16.146 -16.067 7.136 1.00 69.88 86 PHE A N 1
ATOM 669 C CA . PHE A 1 86 ? 17.080 -16.976 7.808 1.00 69.88 86 PHE A CA 1
ATOM 670 C C . PHE A 1 86 ? 17.315 -16.641 9.295 1.00 69.88 86 PHE A C 1
ATOM 672 O O . PHE A 1 86 ? 17.409 -17.523 10.140 1.00 69.88 86 PHE A O 1
ATOM 679 N N . VAL A 1 87 ? 17.376 -15.354 9.634 1.00 70.38 87 VAL A N 1
ATOM 680 C CA . VAL A 1 87 ? 17.664 -14.839 10.982 1.00 70.38 87 VAL A CA 1
ATOM 681 C C . VAL A 1 87 ? 16.389 -14.746 11.835 1.00 70.38 87 VAL A C 1
ATOM 683 O O . VAL A 1 87 ? 16.446 -14.882 13.056 1.00 70.38 87 VAL A O 1
ATOM 686 N N . THR A 1 88 ? 15.220 -14.562 11.214 1.00 69.00 88 THR A N 1
ATOM 687 C CA . THR A 1 88 ? 13.915 -14.503 11.897 1.00 69.00 88 THR A CA 1
ATOM 688 C C . THR A 1 88 ? 13.505 -15.823 12.547 1.00 69.00 88 THR A C 1
ATOM 690 O O . THR A 1 88 ? 12.682 -15.803 13.458 1.00 69.00 88 THR A O 1
ATOM 693 N N . GLY A 1 89 ? 14.075 -16.952 12.111 1.00 72.56 89 GLY A N 1
ATOM 694 C CA . GLY A 1 89 ? 13.845 -18.267 12.719 1.00 72.56 89 GLY A CA 1
ATOM 695 C C . GLY A 1 89 ? 14.546 -18.463 14.067 1.00 72.56 89 GLY A C 1
ATOM 696 O O . GLY A 1 89 ? 14.226 -19.408 14.782 1.00 72.56 89 GLY A O 1
ATOM 697 N N . ILE A 1 90 ? 15.476 -17.575 14.437 1.00 80.00 90 ILE A N 1
ATOM 698 C CA . ILE A 1 90 ? 16.184 -17.646 15.715 1.00 80.00 90 ILE A CA 1
ATOM 699 C C . ILE A 1 90 ? 15.368 -16.890 16.775 1.00 80.00 90 ILE A C 1
ATOM 701 O O . ILE A 1 90 ? 15.161 -15.673 16.650 1.00 80.00 90 ILE A O 1
ATOM 705 N N . PRO A 1 91 ? 14.914 -17.570 17.844 1.00 81.38 91 PRO A N 1
ATOM 706 C CA . PRO A 1 91 ? 14.191 -16.924 18.929 1.00 81.38 91 PRO A CA 1
ATOM 707 C C . PRO A 1 91 ? 14.973 -15.737 19.508 1.00 81.38 91 PRO A C 1
ATOM 709 O O . PRO A 1 91 ? 16.184 -15.791 19.691 1.00 81.38 91 PRO A O 1
ATOM 712 N N . GLY A 1 92 ? 14.276 -14.637 19.795 1.00 80.69 92 GLY A N 1
ATOM 713 C CA . GLY A 1 92 ? 14.863 -13.462 20.447 1.00 80.69 92 GLY A CA 1
ATOM 714 C C . GLY A 1 92 ? 15.509 -12.433 19.513 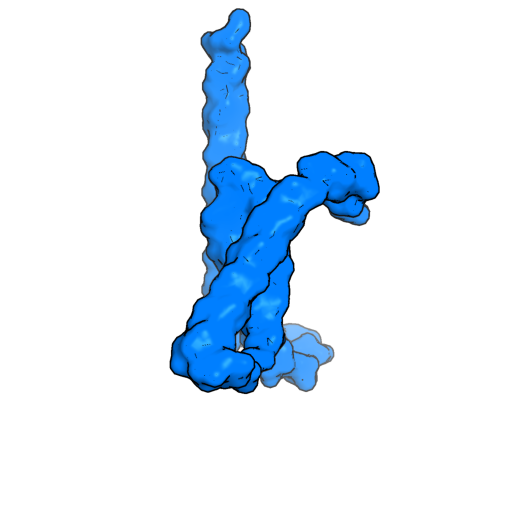1.00 80.69 92 GLY A C 1
ATOM 715 O O . GLY A 1 92 ? 15.481 -11.250 19.853 1.00 80.69 92 GLY A O 1
ATOM 716 N N . ILE A 1 93 ? 15.978 -12.803 18.311 1.00 85.38 93 ILE A N 1
ATOM 717 C CA . ILE A 1 93 ? 16.662 -11.835 17.427 1.00 85.38 93 ILE A CA 1
ATOM 718 C C . ILE A 1 93 ? 15.749 -10.678 17.017 1.00 85.38 93 ILE A C 1
ATOM 720 O O . ILE A 1 93 ? 16.211 -9.543 16.927 1.00 85.38 93 ILE A O 1
ATOM 724 N N . ARG A 1 94 ? 14.443 -10.917 16.851 1.00 82.50 94 ARG A N 1
ATOM 725 C CA . ARG A 1 94 ? 13.462 -9.866 16.520 1.00 82.50 94 ARG A CA 1
ATOM 726 C C . ARG A 1 94 ? 13.345 -8.750 17.568 1.00 82.50 94 ARG A C 1
ATOM 728 O O . ARG A 1 94 ? 12.852 -7.682 17.233 1.00 82.50 94 ARG A O 1
ATOM 735 N N . HIS A 1 95 ? 13.791 -8.986 18.806 1.00 86.50 95 HIS A N 1
ATOM 736 C CA . HIS A 1 95 ? 13.733 -8.014 19.906 1.00 86.50 95 HIS A CA 1
ATOM 737 C C . HIS A 1 95 ? 15.054 -7.260 20.116 1.00 86.50 95 HIS A C 1
ATOM 739 O O . HIS A 1 95 ? 15.103 -6.300 20.880 1.00 86.50 95 HIS A O 1
ATOM 745 N N . LEU A 1 96 ? 16.135 -7.668 19.442 1.00 88.69 96 LEU A N 1
ATOM 746 C CA . LEU A 1 96 ? 17.420 -6.986 19.559 1.00 88.69 96 LEU A CA 1
ATOM 747 C C . LEU A 1 96 ? 17.376 -5.635 18.829 1.00 88.69 96 LEU A C 1
ATOM 749 O O . LEU A 1 96 ? 16.826 -5.563 17.729 1.00 88.69 96 LEU A O 1
ATOM 753 N N . PRO A 1 97 ? 17.997 -4.569 19.361 1.00 89.56 97 PRO A N 1
ATOM 754 C CA . PRO A 1 97 ? 17.912 -3.218 18.806 1.00 89.56 97 PRO A CA 1
ATOM 755 C C . PRO A 1 97 ? 18.823 -3.006 17.582 1.00 89.56 97 PRO A C 1
ATOM 757 O O . PRO A 1 97 ? 19.502 -1.983 17.477 1.00 89.56 97 PRO A O 1
ATOM 760 N N . THR A 1 98 ? 18.841 -3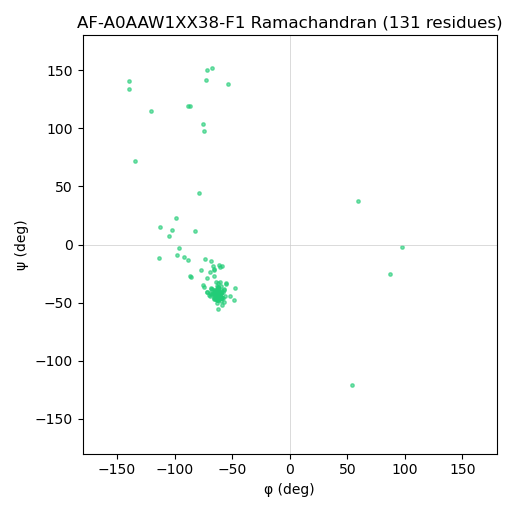.958 16.646 1.00 89.56 98 THR A N 1
ATOM 761 C CA . THR A 1 98 ? 19.553 -3.839 15.367 1.00 89.56 98 THR A CA 1
ATOM 762 C C . THR A 1 98 ? 18.902 -2.768 14.493 1.00 89.56 98 THR A C 1
ATOM 764 O O . THR A 1 98 ? 17.693 -2.544 14.586 1.00 89.56 98 THR A O 1
ATOM 767 N N . LYS A 1 99 ? 19.674 -2.127 13.603 1.00 87.31 99 LYS A N 1
ATOM 768 C CA . LYS A 1 99 ? 19.159 -1.087 12.691 1.00 87.31 99 LYS A CA 1
ATOM 769 C C . LYS A 1 99 ? 17.882 -1.536 11.982 1.00 87.31 99 LYS A C 1
ATOM 771 O O . LYS A 1 99 ? 16.874 -0.844 12.001 1.00 87.31 99 LYS A O 1
ATOM 776 N N . SER A 1 100 ? 17.905 -2.744 11.436 1.00 86.12 100 SER A N 1
ATOM 777 C CA . SER A 1 100 ? 16.775 -3.234 10.669 1.00 86.12 100 SER A CA 1
ATOM 778 C C . SER A 1 100 ? 15.598 -3.701 11.542 1.00 86.12 100 SER A C 1
ATOM 780 O O . SER A 1 100 ? 14.479 -3.776 11.049 1.00 86.12 100 SER A O 1
ATOM 782 N N . ASN A 1 101 ? 15.797 -4.059 12.816 1.00 89.12 101 ASN A N 1
ATOM 783 C CA . ASN A 1 101 ? 14.661 -4.301 13.719 1.00 89.12 101 ASN A CA 1
ATOM 784 C C . ASN A 1 101 ? 14.011 -2.983 14.135 1.00 89.12 101 ASN A C 1
ATOM 786 O O . ASN A 1 101 ? 12.793 -2.907 14.185 1.00 89.12 101 ASN A O 1
ATOM 790 N N . ARG A 1 102 ? 14.807 -1.925 14.338 1.00 91.62 102 ARG A N 1
ATOM 791 C CA . ARG A 1 102 ? 14.280 -0.576 14.583 1.00 91.62 102 ARG A CA 1
ATOM 792 C C . ARG A 1 102 ? 13.443 -0.071 13.408 1.00 91.62 102 ARG A C 1
ATOM 794 O O . ARG A 1 102 ? 12.380 0.487 13.637 1.00 91.62 102 ARG A O 1
ATOM 801 N N . GLU A 1 103 ? 13.894 -0.301 12.174 1.00 90.81 103 GLU A N 1
ATOM 802 C CA . GLU A 1 103 ? 13.113 -0.002 10.963 1.00 90.81 103 GLU A CA 1
ATOM 803 C C . GLU A 1 103 ? 11.782 -0.774 10.942 1.00 90.81 103 GLU A C 1
ATOM 805 O O . GLU A 1 103 ? 10.735 -0.183 10.690 1.00 90.81 103 GLU A O 1
ATOM 810 N N . ALA A 1 104 ? 11.800 -2.072 11.269 1.00 90.88 104 ALA A N 1
ATOM 811 C CA . ALA A 1 104 ? 10.583 -2.879 11.356 1.00 90.88 104 ALA A CA 1
ATOM 812 C C . ALA A 1 104 ? 9.621 -2.363 12.443 1.00 90.88 104 ALA A C 1
ATOM 814 O O . ALA A 1 104 ? 8.444 -2.161 12.162 1.00 90.88 104 ALA A O 1
ATOM 815 N N . TRP A 1 105 ? 10.117 -2.060 13.646 1.00 93.44 105 TRP A N 1
ATOM 816 C CA . TRP A 1 105 ? 9.296 -1.503 14.727 1.00 93.44 105 TRP A CA 1
ATOM 817 C C . TRP A 1 105 ? 8.725 -0.127 14.382 1.00 93.44 105 TRP A C 1
ATOM 819 O O . TRP A 1 105 ? 7.600 0.181 14.763 1.00 93.44 105 TRP A O 1
ATOM 829 N N . ALA A 1 106 ? 9.474 0.712 13.660 1.00 94.62 106 ALA A N 1
ATOM 830 C CA . ALA A 1 106 ? 8.968 1.996 13.185 1.00 94.62 106 ALA A CA 1
ATOM 831 C C . ALA A 1 106 ? 7.779 1.798 12.233 1.00 94.62 106 ALA A C 1
ATOM 833 O O . ALA A 1 106 ? 6.725 2.395 12.446 1.00 94.62 106 ALA A O 1
ATOM 834 N N . LEU A 1 107 ? 7.906 0.894 11.257 1.00 94.81 107 LEU A N 1
ATOM 835 C CA . LEU A 1 107 ? 6.817 0.549 10.337 1.00 94.81 107 LEU A CA 1
ATOM 836 C C . LEU A 1 107 ? 5.605 -0.047 11.072 1.00 94.81 107 LEU A C 1
ATOM 838 O O . LEU A 1 107 ? 4.472 0.349 10.800 1.00 94.81 107 LEU A O 1
ATOM 842 N N . GLU A 1 108 ? 5.822 -0.952 12.031 1.00 94.12 108 GLU A N 1
ATOM 843 C CA . GLU A 1 108 ? 4.759 -1.517 12.879 1.00 94.12 108 GLU A CA 1
ATOM 844 C C . GLU A 1 108 ? 4.020 -0.427 13.667 1.00 94.12 108 GLU A C 1
ATOM 846 O O . GLU A 1 108 ? 2.787 -0.394 13.676 1.00 94.12 108 GLU A O 1
ATOM 851 N N . ASN A 1 109 ? 4.759 0.502 14.278 1.00 95.56 109 ASN A N 1
ATOM 852 C CA . ASN A 1 109 ? 4.188 1.617 15.030 1.00 95.56 109 ASN A CA 1
ATOM 853 C C . ASN A 1 109 ? 3.390 2.571 14.132 1.00 95.56 109 ASN A C 1
ATOM 855 O O . ASN A 1 109 ? 2.321 3.039 14.528 1.00 95.56 109 ASN A O 1
ATOM 859 N N . GLU A 1 110 ? 3.868 2.849 12.919 1.00 95.94 110 GLU A N 1
ATOM 860 C CA . GLU A 1 110 ? 3.141 3.675 11.952 1.00 95.94 110 GLU A CA 1
ATOM 861 C C . GLU A 1 110 ? 1.839 3.007 11.498 1.00 95.94 110 GLU A C 1
ATOM 863 O O . GLU A 1 110 ? 0.795 3.662 11.462 1.00 95.94 110 GLU A O 1
ATOM 868 N N . VAL A 1 111 ? 1.867 1.701 11.207 1.00 95.50 111 VAL A N 1
ATOM 869 C CA . VAL A 1 111 ? 0.663 0.922 10.877 1.00 95.50 111 VAL A CA 1
ATOM 870 C C . VAL A 1 111 ? -0.332 0.958 12.038 1.00 95.50 111 VAL A C 1
ATOM 872 O O . VAL A 1 111 ? -1.506 1.272 11.829 1.00 95.50 111 VAL A O 1
ATOM 875 N N . ALA A 1 112 ? 0.125 0.699 13.265 1.00 95.69 112 ALA A N 1
ATOM 876 C CA . ALA A 1 112 ? -0.721 0.731 14.456 1.00 95.69 112 ALA A CA 1
ATOM 877 C C . ALA A 1 112 ? -1.336 2.121 14.690 1.00 95.69 112 ALA A C 1
ATOM 879 O O . ALA A 1 112 ? -2.528 2.230 14.985 1.00 95.69 112 ALA A O 1
ATOM 880 N N . SER A 1 113 ? -0.552 3.185 14.499 1.00 96.31 113 SER A N 1
ATOM 881 C CA . SER A 1 113 ? -1.014 4.571 14.614 1.00 96.31 113 SER A CA 1
ATOM 882 C C . SER A 1 113 ? -2.102 4.899 13.587 1.00 96.31 113 SER A C 1
ATOM 884 O O . SER A 1 113 ? -3.157 5.417 13.958 1.00 96.31 113 SER A O 1
ATOM 886 N N . LEU A 1 114 ? -1.905 4.534 12.315 1.00 94.31 114 LEU A N 1
ATOM 887 C CA . LEU A 1 114 ? -2.894 4.756 11.253 1.00 94.31 114 LEU A CA 1
ATOM 888 C C . LEU A 1 114 ? -4.203 4.002 11.514 1.00 94.31 114 LEU A C 1
ATOM 890 O O . LEU A 1 114 ? -5.288 4.565 11.354 1.00 94.31 114 LEU A O 1
ATOM 894 N N . ILE A 1 115 ? -4.116 2.747 11.963 1.00 93.25 115 ILE A N 1
ATOM 895 C CA . ILE A 1 115 ? -5.295 1.956 12.339 1.00 93.25 115 ILE A CA 1
ATOM 896 C C . ILE A 1 115 ? -6.015 2.607 13.524 1.00 93.25 115 ILE A C 1
ATOM 898 O O . ILE A 1 115 ? -7.237 2.757 13.496 1.00 93.25 115 ILE A O 1
ATOM 902 N N . LEU A 1 116 ? -5.281 3.047 14.547 1.00 94.12 116 LEU A N 1
ATOM 903 C CA . LEU A 1 116 ? -5.872 3.701 15.712 1.00 94.12 116 LEU A CA 1
ATOM 904 C C . LEU A 1 116 ? -6.570 5.015 15.338 1.00 94.12 116 LEU A C 1
ATOM 906 O O . LEU A 1 116 ? -7.655 5.299 15.846 1.00 94.12 116 LEU A O 1
ATOM 910 N N . GLN A 1 117 ? -5.984 5.805 14.437 1.00 92.56 117 GLN A N 1
ATOM 911 C CA . GLN A 1 117 ? -6.614 7.016 13.906 1.00 92.56 117 GLN A CA 1
ATOM 912 C C . GLN A 1 117 ? -7.934 6.695 13.197 1.00 92.56 117 GLN A C 1
ATOM 914 O O . GLN A 1 117 ? -8.944 7.336 13.478 1.00 92.56 117 GLN A O 1
ATOM 919 N N . LEU A 1 118 ? -7.957 5.665 12.346 1.00 90.75 118 LEU A N 1
ATOM 920 C CA . LEU A 1 118 ? -9.179 5.220 11.669 1.00 90.75 118 LEU A CA 1
ATOM 921 C C . LEU A 1 118 ? -10.272 4.788 12.649 1.00 90.75 118 LEU A C 1
ATOM 923 O O . LEU A 1 118 ? -11.443 5.115 12.461 1.00 90.75 118 LEU A O 1
ATOM 927 N N . VAL A 1 119 ? -9.904 4.062 13.707 1.00 90.62 119 VAL A N 1
ATOM 928 C CA . VAL A 1 119 ? -10.854 3.654 14.751 1.00 90.62 119 VAL A CA 1
ATOM 929 C C . VAL A 1 119 ? -11.438 4.880 15.453 1.00 90.62 119 VAL A C 1
ATOM 931 O O . VAL A 1 119 ? -12.656 4.962 15.608 1.00 90.62 119 VAL A O 1
ATOM 934 N N . LYS A 1 120 ? -10.604 5.860 15.818 1.00 91.38 120 LYS A N 1
ATOM 935 C CA . LYS A 1 120 ? -11.055 7.111 16.453 1.00 91.38 120 LYS A CA 1
ATOM 936 C C . LYS A 1 120 ? -12.000 7.911 15.550 1.00 91.38 120 LYS A C 1
ATOM 938 O O . LYS A 1 120 ? -13.032 8.382 16.018 1.00 91.38 120 LYS A O 1
ATOM 943 N N . GLU A 1 121 ? -11.699 8.018 14.258 1.00 89.19 121 GLU A N 1
ATOM 944 C CA . GLU A 1 121 ? -12.558 8.703 13.279 1.00 89.19 121 GLU A CA 1
ATOM 945 C C . GLU A 1 121 ? -13.916 8.016 13.108 1.00 89.19 121 GLU A C 1
ATOM 947 O O . GLU A 1 121 ? -14.959 8.674 13.068 1.00 89.19 121 GLU A O 1
ATOM 952 N N . ARG A 1 122 ? -13.926 6.680 13.059 1.00 86.12 122 ARG A N 1
ATOM 953 C CA . ARG A 1 122 ? -15.164 5.890 13.002 1.00 86.12 122 ARG A CA 1
ATOM 954 C C . ARG A 1 122 ? -16.003 6.044 14.268 1.00 86.12 122 ARG A C 1
ATOM 956 O O . ARG A 1 122 ? -17.221 6.150 14.176 1.00 86.12 122 ARG A O 1
ATOM 963 N N . GLN A 1 123 ? -15.372 6.097 15.439 1.00 88.88 123 GLN A N 1
ATOM 964 C CA . GLN A 1 123 ? -16.080 6.360 16.692 1.00 88.88 123 GLN A CA 1
ATOM 965 C C . GLN A 1 123 ? -16.706 7.760 16.682 1.00 88.88 123 GLN A C 1
ATOM 967 O O . GLN A 1 123 ? -17.908 7.880 16.901 1.00 88.88 123 GLN A O 1
ATOM 972 N N . ALA A 1 124 ? -15.944 8.803 16.341 1.00 86.00 124 ALA A N 1
ATOM 973 C CA . ALA A 1 124 ? -16.445 10.181 16.297 1.00 86.00 124 ALA A CA 1
ATOM 974 C C . ALA A 1 124 ? -17.620 10.365 15.313 1.00 86.00 124 ALA A C 1
ATOM 976 O O . ALA A 1 124 ? -18.619 11.006 15.638 1.00 86.00 124 ALA A O 1
ATOM 977 N N . THR A 1 125 ? -17.538 9.753 14.129 1.00 77.88 125 THR A N 1
ATOM 978 C CA . THR A 1 125 ? -18.626 9.777 13.132 1.00 77.88 125 THR A CA 1
ATOM 979 C C . THR A 1 125 ? -19.834 8.927 13.539 1.00 77.88 125 THR A C 1
ATOM 981 O O . THR A 1 125 ? -20.964 9.258 13.177 1.00 77.88 125 THR A O 1
ATOM 984 N N . GLY A 1 126 ? -19.626 7.867 14.327 1.00 62.62 126 GLY A N 1
ATOM 985 C CA . GLY A 1 126 ? -20.692 7.074 14.941 1.00 62.62 126 GLY A CA 1
ATOM 986 C C . GLY A 1 126 ? -21.463 7.847 16.015 1.00 62.62 126 GLY A C 1
ATOM 987 O O . GLY A 1 126 ? -22.693 7.830 15.999 1.00 62.62 126 GLY A O 1
ATOM 988 N N . PHE A 1 127 ? -20.766 8.596 16.877 1.00 50.06 127 PHE A N 1
ATOM 989 C CA . PHE A 1 127 ? -21.396 9.439 17.903 1.00 50.06 127 PHE A CA 1
ATOM 990 C C . PHE A 1 127 ? -22.247 10.570 17.301 1.00 50.06 127 PHE A C 1
ATOM 992 O O . PHE A 1 127 ? -23.298 10.896 17.846 1.00 50.06 127 PHE A O 1
ATOM 999 N N . GLY A 1 128 ? -21.877 11.117 16.137 1.00 45.34 128 GLY A N 1
ATOM 1000 C CA . GLY A 1 128 ? -22.678 12.135 15.440 1.00 45.34 128 GLY A CA 1
ATOM 1001 C C . GLY A 1 128 ? -24.043 11.646 14.927 1.00 45.34 128 GLY A C 1
ATOM 1002 O O . GLY A 1 128 ? -24.949 12.454 14.745 1.00 45.34 128 GLY A O 1
ATOM 1003 N N . LYS A 1 129 ? -24.232 10.332 14.730 1.00 47.12 129 LYS A N 1
ATOM 1004 C CA . LYS A 1 129 ? -25.518 9.754 14.287 1.00 47.12 129 LYS A CA 1
ATOM 1005 C C . LYS A 1 129 ? -26.472 9.408 15.434 1.00 47.12 129 LYS A C 1
ATOM 1007 O O . LYS A 1 129 ? -27.649 9.178 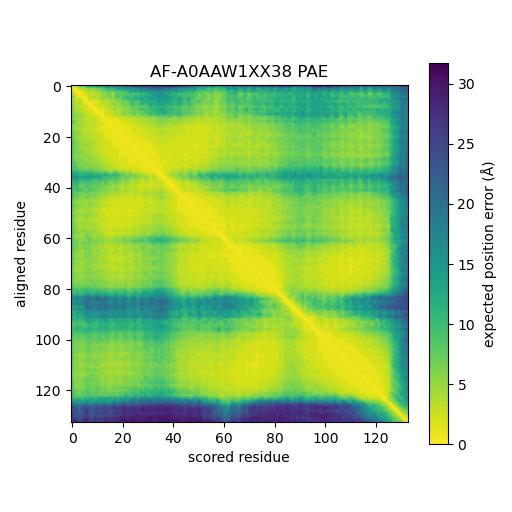15.175 1.00 47.12 129 LYS A O 1
ATOM 1012 N N . THR A 1 130 ? -25.995 9.381 16.678 1.00 44.75 130 THR A N 1
ATOM 1013 C CA . THR A 1 130 ? -26.817 9.099 17.871 1.00 44.75 130 THR A CA 1
ATOM 1014 C C . THR A 1 130 ? -27.405 10.344 18.539 1.00 44.75 130 THR A C 1
ATOM 1016 O O . THR A 1 130 ? -28.292 10.197 19.368 1.00 44.75 130 THR A O 1
ATOM 1019 N N . TYR A 1 131 ? -26.975 11.556 18.161 1.00 46.28 131 TYR A N 1
ATOM 1020 C CA . TYR A 1 131 ? -27.527 12.826 18.674 1.00 46.28 131 TYR A CA 1
ATOM 1021 C C . TYR A 1 131 ? -28.445 13.562 17.677 1.00 46.28 131 TYR A C 1
ATOM 1023 O O . TYR A 1 131 ? -28.869 14.684 17.931 1.00 46.28 131 TYR A O 1
ATOM 1031 N N . CYS A 1 132 ? -28.768 12.935 16.543 1.00 43.22 132 CYS A N 1
ATOM 1032 C CA . CYS A 1 132 ? -29.784 13.402 15.597 1.00 43.22 132 CYS A CA 1
ATOM 1033 C C . CYS A 1 132 ? -30.678 12.228 15.179 1.00 43.22 132 CYS A C 1
ATOM 1035 O O . CYS A 1 132 ? -30.577 11.723 14.061 1.00 43.22 132 CYS A O 1
ATOM 1037 N N . LYS A 1 133 ? -31.521 11.773 16.105 1.00 37.00 133 LYS A N 1
ATOM 1038 C CA . LYS A 1 133 ? -32.793 11.096 15.841 1.00 37.00 133 LYS A CA 1
ATOM 1039 C C . LYS A 1 133 ? -33.760 11.414 16.967 1.00 37.00 133 LYS A C 1
ATOM 1041 O O . LYS A 1 133 ? -33.282 11.483 18.118 1.00 37.00 133 LYS A O 1
#

Mean predicted aligned error: 7.59 Å

Organism: Rubus argutus (NCBI:txid59490)

Foldseek 3Di:
DDPLPDPVNVVVLVVVLVVLVVVLVVVVVVQCVVVVNDHDDDCPVSVLLSVQQSVLCSVPPVHSVLSSVLSVLVVVLVVLVVVCVVVVPDPPPLVDPDPSSVVNVVSVVVSVVSVVVSVVVVVVVVVVVVVPD

Nearest PDB structures (foldseek):
  8qb7-assembly1_A  TM=3.733E-01  e=3.143E+00  Saccharomyces cerevisiae
  8pm4-assembly1_A  TM=5.080E-01  e=9.841E+00  Gordonia otitidis NBRC 100426
  8i21-assembly1_A  TM=3.447E-01  e=8.780E+00  Saccharomyces cerevisiae S288C

Solvent-accessible surface area (backbone atoms only — not comparable to full-atom values): 7509 Å² total; per-residue (Å²): 131,69,73,77,70,35,70,74,48,44,62,74,39,46,66,55,47,51,54,49,47,48,58,52,51,52,54,50,49,54,46,18,56,76,44,77,73,48,62,93,75,79,55,69,64,57,54,52,51,44,52,39,49,42,51,10,43,68,78,38,46,97,47,18,75,58,32,40,54,40,48,51,40,52,47,54,36,50,54,60,50,56,79,34,56,82,56,68,73,43,85,67,56,79,74,43,89,42,74,70,40,49,52,40,51,50,36,52,50,50,42,52,49,56,52,50,50,51,53,51,52,52,49,58,60,52,57,62,60,71,79,67,124

InterPro domains:
  IPR001128 Cytochrome P450 [PF00067] (4-125)
  IPR036396 Cytochrome P450 superfamily [G3DSA:1.10.630.10] (1-131)
  IPR036396 Cytochrome P450 superfamily [SSF48264] (3-125)
  IPR050665 Plant Cytochrome P450 Monooxygenases [PTHR24282] (2-124)